Protein AF-A0A1Y5REW8-F1 (afdb_monomer)

Sequence (127 aa):
MRPLGRTLAVCLALPATTGQADWTCRLTQVGCDLICPDMQVAFEVDRNQFVNPQNPNDPPRRQVTTVTMDDATFVAQAILMAGGVEGFHEDAGALGSRLMIVRPDGTARLTLRPQNTEWTGQCVKSD

Nearest PDB structures (foldseek):
  2dkp-assembly1_A  TM=2.783E-01  e=1.962E+00  Homo sapiens
  7kzp-assembly1_O  TM=2.734E-01  e=2.069E+00  Homo sapiens
  7bqz-assembly4_G  TM=2.153E-01  e=1.505E+00  Homo sapiens
  3a0b-assembly1_O  TM=1.968E-01  e=3.163E+00  Thermostichus vulcanus
  5y5w-assembly1_A  TM=1.629E-01  e=5.667E+00  Homo sapiens

Radius of gyration: 20.93 Å; Cα contacts (8 Å, |Δi|>4): 231; chains: 1; bounding box: 74×31×61 Å

Secondary structure (DSSP, 8-state):
---------------------SEEEEEEETT--SSPPEEEEEE---GGGGSPPSSTTSPPPP-EEEEEETTEEEEEEEEEETTTEEEEEEE-GGG-EEEEEE-TTSEEEEEEETTTEEEEEEEEE--

Organism: NCBI:txid1391910

Structure (mmCIF, N/CA/C/O backbone):
data_AF-A0A1Y5REW8-F1
#
_entry.id   AF-A0A1Y5REW8-F1
#
loop_
_atom_site.group_PDB
_atom_site.id
_atom_site.type_symbol
_atom_site.label_atom_id
_atom_site.label_alt_id
_atom_site.label_comp_id
_atom_site.label_asym_id
_atom_site.label_entity_id
_atom_site.label_seq_id
_atom_site.pdbx_PDB_ins_code
_atom_site.Cartn_x
_atom_site.Cartn_y
_atom_site.Cartn_z
_atom_site.occupancy
_atom_site.B_iso_or_equiv
_atom_site.auth_seq_id
_atom_site.auth_comp_id
_atom_site.auth_asym_id
_atom_site.auth_atom_id
_atom_site.pdbx_PDB_model_num
ATOM 1 N N . MET A 1 1 ? 52.493 -0.877 41.087 1.00 41.56 1 MET A N 1
ATOM 2 C CA . MET A 1 1 ? 51.772 -1.117 39.818 1.00 41.56 1 MET A CA 1
ATOM 3 C C . MET A 1 1 ? 50.308 -1.380 40.162 1.00 41.56 1 MET A C 1
ATOM 5 O O . MET A 1 1 ? 50.047 -2.324 40.891 1.00 41.56 1 MET A O 1
ATOM 9 N N . ARG A 1 2 ? 49.380 -0.495 39.773 1.00 44.88 2 ARG A N 1
ATOM 10 C CA . ARG A 1 2 ? 47.928 -0.617 40.028 1.00 44.88 2 ARG A CA 1
ATOM 11 C C . ARG A 1 2 ? 47.226 -0.840 38.682 1.00 44.88 2 ARG A C 1
ATOM 13 O O . ARG A 1 2 ? 47.514 -0.059 37.776 1.00 44.88 2 ARG A O 1
ATOM 20 N N . PRO A 1 3 ? 46.340 -1.836 38.514 1.00 50.91 3 PRO A N 1
ATOM 21 C CA . PRO A 1 3 ? 45.612 -1.989 37.263 1.00 50.91 3 PRO A CA 1
ATOM 22 C C . PRO A 1 3 ? 44.413 -1.032 37.242 1.00 50.91 3 PRO A C 1
ATOM 24 O O . PRO A 1 3 ? 43.572 -1.043 38.139 1.00 50.91 3 PRO A O 1
ATOM 27 N N . LEU A 1 4 ? 44.349 -0.185 36.213 1.00 54.97 4 LEU A N 1
ATOM 28 C CA . LEU A 1 4 ? 43.157 0.585 35.866 1.00 54.97 4 LEU A CA 1
ATOM 29 C C . LEU A 1 4 ? 42.170 -0.351 35.161 1.00 54.97 4 LEU A C 1
ATOM 31 O O . LEU A 1 4 ? 42.327 -0.651 33.979 1.00 54.97 4 LEU A O 1
ATOM 35 N N . GLY A 1 5 ? 41.154 -0.807 35.892 1.00 51.44 5 GLY A N 1
ATOM 36 C CA . GLY A 1 5 ? 39.950 -1.376 35.298 1.00 51.44 5 GLY A CA 1
ATOM 37 C C . GLY A 1 5 ? 39.173 -0.266 34.598 1.00 51.44 5 GLY A C 1
ATOM 38 O O . GLY A 1 5 ? 38.803 0.723 35.229 1.00 51.44 5 GLY A O 1
ATOM 39 N N . ARG A 1 6 ? 38.959 -0.403 33.288 1.00 60.34 6 ARG A N 1
ATOM 40 C CA . ARG A 1 6 ? 38.143 0.524 32.505 1.00 60.34 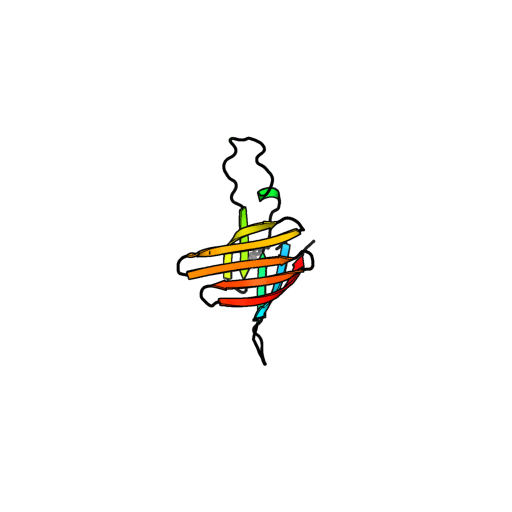6 ARG A CA 1
ATOM 41 C C . ARG A 1 6 ? 36.888 -0.201 32.041 1.00 60.34 6 ARG A C 1
ATOM 43 O O . ARG A 1 6 ? 36.936 -1.127 31.241 1.00 60.34 6 ARG A O 1
ATOM 50 N N . THR A 1 7 ? 35.792 0.236 32.639 1.00 55.94 7 THR A N 1
ATOM 51 C CA . THR A 1 7 ? 34.402 -0.160 32.452 1.00 55.94 7 THR A CA 1
ATOM 52 C C . THR A 1 7 ? 34.013 -0.199 30.973 1.00 55.94 7 THR A C 1
ATOM 54 O O . THR A 1 7 ? 34.133 0.804 30.272 1.00 55.94 7 THR A O 1
ATOM 57 N N . LEU A 1 8 ? 33.520 -1.350 30.511 1.00 59.84 8 LEU A N 1
ATOM 58 C CA . LEU A 1 8 ? 32.815 -1.483 29.237 1.00 59.84 8 LEU A CA 1
ATOM 59 C C . LEU A 1 8 ? 31.446 -0.806 29.371 1.00 59.84 8 LEU A C 1
ATOM 61 O O . LEU A 1 8 ? 30.604 -1.246 30.152 1.00 59.84 8 LEU A O 1
ATOM 65 N N . ALA A 1 9 ? 31.234 0.278 28.628 1.00 59.38 9 ALA A N 1
ATOM 66 C CA . ALA A 1 9 ? 29.922 0.888 28.470 1.00 59.38 9 ALA A CA 1
ATOM 67 C C . ALA A 1 9 ? 29.082 0.009 27.533 1.00 59.38 9 ALA A C 1
ATOM 69 O O . ALA A 1 9 ? 29.331 -0.053 26.330 1.00 59.38 9 ALA A O 1
ATOM 70 N N . VAL A 1 10 ? 28.102 -0.696 28.095 1.00 60.94 10 VAL A N 1
ATOM 71 C CA . VAL A 1 10 ? 27.087 -1.430 27.335 1.00 60.94 10 VAL A CA 1
ATOM 72 C C . VAL A 1 10 ? 26.085 -0.408 26.796 1.00 60.94 10 VAL A C 1
ATOM 74 O O . VAL A 1 10 ? 25.304 0.161 27.555 1.00 60.94 10 VAL A O 1
ATOM 77 N N . CYS A 1 11 ? 26.121 -0.148 25.487 1.00 58.91 11 CYS A N 1
ATOM 78 C CA . CYS A 1 11 ? 25.032 0.541 24.797 1.00 58.91 11 CYS A CA 1
ATOM 79 C C . CYS A 1 11 ? 23.827 -0.403 24.741 1.00 58.91 11 CYS A C 1
ATOM 81 O O . CYS A 1 11 ? 23.805 -1.347 23.954 1.00 58.91 11 CYS A O 1
ATOM 83 N N . LEU A 1 12 ? 22.833 -0.156 25.592 1.00 59.81 12 LEU A N 1
ATOM 84 C CA . LEU A 1 12 ? 21.500 -0.737 25.468 1.00 59.81 12 LEU A CA 1
ATOM 85 C C . LEU A 1 12 ? 20.851 -0.166 24.200 1.00 59.81 12 LEU A C 1
ATOM 87 O O . LEU A 1 12 ? 20.328 0.946 24.209 1.00 59.81 12 LEU A O 1
ATOM 91 N N . ALA A 1 13 ? 20.926 -0.909 23.096 1.00 58.12 13 ALA A N 1
ATOM 92 C CA . ALA A 1 13 ? 20.114 -0.644 21.918 1.00 58.12 13 ALA A CA 1
ATOM 93 C C . ALA A 1 13 ? 18.651 -0.947 22.277 1.00 58.12 13 ALA A C 1
ATOM 95 O O . ALA A 1 13 ? 18.285 -2.099 22.508 1.00 58.12 13 ALA A O 1
ATOM 96 N N . LEU A 1 14 ? 17.832 0.098 22.384 1.00 57.84 14 LEU A N 1
ATOM 97 C CA . LEU A 1 14 ? 16.380 -0.036 22.475 1.00 57.84 14 LEU A CA 1
ATOM 98 C C . LEU A 1 14 ? 15.881 -0.692 21.176 1.00 57.84 14 LEU A C 1
ATOM 100 O O . LEU A 1 14 ? 16.263 -0.228 20.098 1.00 57.84 14 LEU A O 1
ATOM 104 N N . PRO A 1 15 ? 15.055 -1.750 21.236 1.00 45.47 15 PRO A N 1
ATOM 105 C CA . PRO A 1 15 ? 14.439 -2.290 20.036 1.00 45.47 15 PRO A CA 1
ATOM 106 C C . PRO A 1 15 ? 13.496 -1.227 19.467 1.00 45.47 15 PRO A C 1
ATOM 108 O O . PRO A 1 15 ? 12.600 -0.741 20.158 1.00 45.47 15 PRO A O 1
ATOM 111 N N . ALA A 1 16 ? 13.718 -0.844 18.210 1.00 51.75 16 ALA A N 1
ATOM 112 C CA . ALA A 1 16 ? 12.741 -0.081 17.456 1.00 51.75 16 ALA A CA 1
ATOM 113 C C . ALA A 1 16 ? 11.485 -0.950 17.345 1.00 51.75 16 ALA A C 1
ATOM 115 O O . ALA A 1 16 ? 11.528 -2.032 16.761 1.00 51.75 16 ALA A O 1
ATOM 116 N N . THR A 1 17 ? 10.378 -0.507 17.937 1.00 48.78 17 THR A N 1
ATOM 117 C CA . THR A 1 17 ? 9.071 -1.098 17.664 1.00 48.78 17 THR A CA 1
ATOM 118 C C . THR A 1 17 ? 8.746 -0.775 16.213 1.00 48.78 17 THR A C 1
ATOM 120 O O . THR A 1 17 ? 8.308 0.332 15.900 1.00 48.78 17 THR A O 1
ATOM 123 N N . THR A 1 18 ? 9.020 -1.710 15.310 1.00 53.00 18 THR A N 1
ATOM 124 C CA . THR A 1 18 ? 8.393 -1.717 13.993 1.00 53.00 18 THR A CA 1
ATOM 125 C C . THR A 1 18 ? 6.891 -1.758 14.246 1.00 53.00 18 THR A C 1
ATOM 127 O O . THR A 1 18 ? 6.403 -2.753 14.782 1.00 53.00 18 THR A O 1
ATOM 130 N N . GLY A 1 19 ? 6.178 -0.667 13.947 1.00 53.62 19 GLY A N 1
ATOM 131 C CA . GLY A 1 19 ? 4.721 -0.714 13.847 1.00 53.62 19 GLY A CA 1
ATOM 132 C C . GLY A 1 19 ? 4.377 -1.878 12.926 1.00 53.62 19 GLY A C 1
ATOM 133 O O . GLY A 1 19 ? 4.891 -1.950 11.809 1.00 53.62 19 GLY A O 1
ATOM 134 N N . GLN A 1 20 ? 3.656 -2.857 13.458 1.00 59.19 20 GLN A N 1
ATOM 135 C CA . GLN A 1 20 ? 3.353 -4.093 12.759 1.00 59.19 20 GLN A CA 1
ATOM 136 C C . GLN A 1 20 ? 2.375 -3.734 11.642 1.00 59.19 20 GLN A C 1
ATOM 138 O O . GLN A 1 20 ? 1.225 -3.418 11.911 1.00 59.19 20 GLN A O 1
ATOM 143 N N . ALA A 1 21 ? 2.852 -3.686 10.398 1.00 67.75 21 ALA A N 1
ATOM 144 C CA . ALA A 1 21 ? 1.984 -3.393 9.269 1.00 67.75 21 ALA A CA 1
ATOM 145 C C . ALA A 1 21 ? 0.909 -4.482 9.163 1.00 67.75 21 ALA A C 1
ATOM 147 O O . ALA A 1 21 ? 1.242 -5.669 9.088 1.00 67.75 21 ALA A O 1
ATOM 148 N N . ASP A 1 22 ? -0.361 -4.077 9.125 1.00 84.56 22 ASP A N 1
ATOM 149 C CA . ASP A 1 22 ? -1.468 -5.007 8.899 1.00 84.56 22 ASP A CA 1
ATOM 150 C C . ASP A 1 22 ? -1.303 -5.689 7.547 1.00 84.56 22 ASP A C 1
ATOM 152 O O . ASP A 1 22 ? -1.429 -6.899 7.475 1.00 84.56 22 ASP A O 1
ATOM 156 N N . TRP A 1 23 ? -0.978 -4.951 6.484 1.00 95.56 23 TRP A N 1
ATOM 157 C CA . TRP A 1 23 ? -0.770 -5.515 5.154 1.00 95.56 23 TRP A CA 1
ATOM 158 C C . TRP A 1 23 ? 0.690 -5.461 4.748 1.00 95.56 23 TRP A C 1
ATOM 160 O O . TRP A 1 23 ? 1.316 -4.406 4.812 1.00 95.56 23 TRP A O 1
ATOM 170 N N . THR A 1 24 ? 1.195 -6.582 4.233 1.00 97.19 24 THR A N 1
ATOM 171 C CA . THR A 1 24 ? 2.458 -6.643 3.490 1.00 97.19 24 THR A CA 1
ATOM 172 C C . THR A 1 24 ? 2.198 -7.219 2.106 1.00 97.19 24 THR A C 1
ATOM 174 O O . THR A 1 24 ? 1.731 -8.348 1.968 1.00 97.19 24 THR A O 1
ATOM 177 N N . CYS A 1 25 ? 2.497 -6.443 1.073 1.00 98.12 25 CYS A N 1
ATOM 178 C CA . CYS A 1 25 ? 2.173 -6.726 -0.315 1.00 98.12 25 CYS A CA 1
ATOM 179 C C . CYS A 1 25 ? 3.432 -6.925 -1.147 1.00 98.12 25 CYS A C 1
ATOM 181 O O . CYS A 1 25 ? 4.377 -6.144 -1.046 1.00 98.12 25 CYS A O 1
ATOM 183 N N . ARG A 1 26 ? 3.402 -7.922 -2.033 1.00 97.88 26 ARG A N 1
ATOM 184 C CA . ARG A 1 26 ? 4.365 -8.059 -3.128 1.00 97.88 26 ARG A CA 1
ATOM 185 C C . ARG A 1 26 ? 3.634 -7.852 -4.439 1.00 97.88 26 ARG A C 1
ATOM 187 O O . ARG A 1 26 ? 2.715 -8.606 -4.759 1.00 97.88 26 ARG A O 1
ATOM 194 N N . LEU A 1 27 ? 4.030 -6.8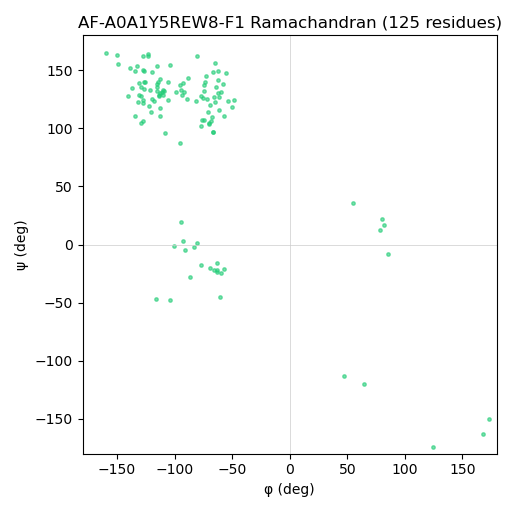15 -5.163 1.00 98.12 27 LEU A N 1
ATOM 195 C CA . LEU A 1 27 ? 3.402 -6.396 -6.407 1.00 98.12 27 LEU A CA 1
ATOM 196 C C . LEU A 1 27 ? 4.371 -6.540 -7.572 1.00 98.12 27 LEU A C 1
ATOM 198 O O . LEU A 1 27 ? 5.582 -6.444 -7.407 1.00 98.12 27 LEU A O 1
ATOM 202 N N . THR A 1 28 ? 3.817 -6.722 -8.758 1.00 97.19 28 THR A N 1
ATOM 203 C CA . THR A 1 28 ? 4.533 -6.814 -10.024 1.00 97.19 28 THR A CA 1
ATOM 204 C C . THR A 1 28 ? 3.870 -5.880 -11.025 1.00 97.19 28 THR A C 1
ATOM 206 O O . THR A 1 28 ? 2.639 -5.774 -11.065 1.00 97.19 28 THR A O 1
ATOM 209 N N . GLN A 1 29 ? 4.670 -5.169 -11.816 1.00 96.25 29 GLN A N 1
ATOM 210 C CA . GLN A 1 29 ? 4.145 -4.229 -12.803 1.00 96.25 29 GLN A CA 1
ATOM 211 C C . GLN A 1 29 ? 3.336 -4.962 -13.885 1.00 96.25 29 GLN A C 1
ATOM 213 O O . GLN A 1 29 ? 3.763 -5.986 -14.408 1.00 96.25 29 GLN A O 1
ATOM 218 N N . VAL A 1 30 ? 2.171 -4.433 -14.252 1.00 94.88 30 VAL A N 1
ATOM 219 C CA . VAL A 1 30 ? 1.355 -4.956 -15.355 1.00 94.88 30 VAL A CA 1
ATOM 220 C C . VAL A 1 30 ? 2.000 -4.595 -16.696 1.00 94.88 30 VAL A C 1
ATOM 222 O O . VAL A 1 30 ? 2.478 -3.476 -16.882 1.00 94.88 30 VAL A O 1
ATOM 225 N N . GLY A 1 31 ? 1.979 -5.530 -17.652 1.00 90.38 31 GLY A N 1
ATOM 226 C CA . GLY A 1 31 ? 2.496 -5.307 -19.009 1.00 90.38 31 GLY A CA 1
ATOM 227 C C . GLY A 1 31 ? 4.017 -5.433 -19.141 1.00 90.38 31 GLY A C 1
ATOM 228 O O . GLY A 1 31 ? 4.598 -4.870 -20.062 1.00 90.38 31 GLY A O 1
ATOM 229 N N . CYS A 1 32 ? 4.667 -6.132 -18.212 1.00 85.94 32 CYS A N 1
ATOM 230 C CA . CYS A 1 32 ? 6.052 -6.573 -18.352 1.00 85.94 32 CYS A CA 1
ATOM 231 C C . CYS A 1 32 ? 6.115 -7.944 -19.052 1.00 85.94 32 CYS A C 1
ATOM 233 O O . CYS A 1 32 ? 5.275 -8.805 -18.797 1.00 85.94 32 CYS A O 1
ATOM 235 N N . ASP A 1 33 ? 7.133 -8.158 -19.892 1.00 82.19 33 ASP A N 1
ATOM 236 C CA . ASP A 1 33 ? 7.209 -9.366 -20.731 1.00 82.19 33 ASP A CA 1
ATOM 237 C C . ASP A 1 33 ? 8.213 -10.419 -20.228 1.00 82.19 33 ASP A C 1
ATOM 239 O O . ASP A 1 33 ? 7.891 -11.602 -20.169 1.00 82.19 33 ASP A O 1
ATOM 243 N N . LEU A 1 34 ? 9.447 -10.019 -19.886 1.00 79.06 34 LEU A N 1
ATOM 244 C CA . LEU A 1 34 ? 10.550 -10.967 -19.629 1.00 79.06 34 LEU A CA 1
ATOM 245 C C . LEU A 1 34 ? 11.075 -10.934 -18.192 1.00 79.06 34 LEU A C 1
ATOM 247 O O . LEU A 1 34 ? 11.280 -11.981 -17.583 1.00 79.06 34 LEU A O 1
ATOM 251 N N . ILE A 1 35 ? 11.316 -9.739 -17.653 1.00 85.75 35 ILE A N 1
ATOM 252 C CA . ILE A 1 35 ? 11.756 -9.531 -16.272 1.00 85.75 35 ILE A CA 1
ATOM 253 C C . ILE A 1 35 ? 10.900 -8.408 -15.718 1.00 85.75 35 ILE A C 1
ATOM 255 O O . ILE A 1 35 ? 11.003 -7.260 -16.153 1.00 85.75 35 ILE A O 1
ATOM 259 N N . CYS A 1 36 ? 10.023 -8.767 -14.794 1.00 88.50 36 CYS A N 1
ATOM 260 C CA . CYS A 1 36 ? 9.099 -7.827 -14.202 1.00 88.50 36 CYS A CA 1
ATOM 261 C C . CYS A 1 36 ? 9.692 -7.260 -12.916 1.00 88.50 36 CYS A C 1
ATOM 263 O O . CYS A 1 36 ? 10.101 -8.048 -12.060 1.00 88.50 36 CYS A O 1
ATOM 265 N N . PRO A 1 37 ? 9.731 -5.929 -12.756 1.00 93.62 37 PRO A N 1
ATOM 266 C CA . PRO A 1 37 ? 10.098 -5.353 -11.477 1.00 93.62 37 PRO A CA 1
ATOM 267 C C . PRO A 1 37 ? 9.070 -5.772 -10.421 1.00 93.62 37 PRO A C 1
ATOM 269 O O . PRO A 1 37 ? 7.866 -5.838 -10.708 1.00 93.62 37 PRO A O 1
ATOM 272 N N . ASP A 1 38 ? 9.552 -6.051 -9.213 1.00 94.81 38 ASP A N 1
ATOM 273 C CA . ASP A 1 38 ? 8.721 -6.221 -8.033 1.00 94.81 38 ASP A CA 1
ATOM 274 C C . ASP A 1 38 ? 8.787 -4.988 -7.128 1.00 94.81 38 ASP A C 1
ATOM 276 O O . ASP A 1 38 ? 9.730 -4.202 -7.175 1.00 94.81 38 ASP A O 1
ATOM 280 N N . MET A 1 39 ? 7.728 -4.800 -6.348 1.00 96.44 39 MET A N 1
ATOM 281 C CA . MET A 1 39 ? 7.593 -3.714 -5.385 1.00 96.44 39 MET A CA 1
ATOM 282 C C . MET A 1 39 ? 7.012 -4.272 -4.095 1.00 96.44 39 MET A C 1
ATOM 284 O O . MET A 1 39 ? 6.034 -5.032 -4.122 1.00 96.44 39 MET A O 1
ATOM 288 N N . GLN A 1 40 ? 7.595 -3.881 -2.968 1.00 97.75 40 GLN A N 1
ATOM 289 C CA . GLN A 1 40 ? 7.065 -4.187 -1.648 1.00 97.75 40 GLN A CA 1
ATOM 290 C C . GLN A 1 40 ? 6.298 -2.988 -1.105 1.00 97.75 40 GLN A C 1
ATOM 292 O O . GLN A 1 40 ? 6.781 -1.858 -1.122 1.00 97.75 40 GLN A O 1
ATOM 297 N N . VAL A 1 41 ? 5.087 -3.234 -0.611 1.00 98.00 41 VAL A N 1
ATOM 298 C CA . VAL A 1 41 ? 4.251 -2.196 0.002 1.00 98.00 41 VAL A CA 1
ATOM 299 C C . VAL A 1 41 ? 3.733 -2.700 1.336 1.00 98.00 41 VAL A C 1
ATOM 301 O O . VAL A 1 41 ? 3.154 -3.781 1.394 1.00 98.00 41 VAL A O 1
ATOM 304 N N . ALA A 1 42 ? 3.907 -1.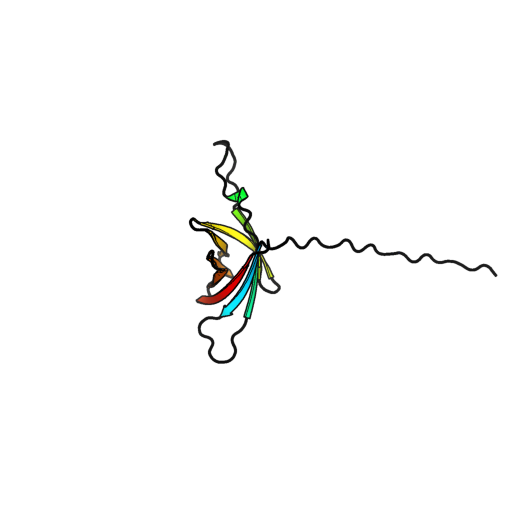916 2.392 1.00 97.50 42 ALA A N 1
ATOM 305 C CA . ALA A 1 42 ? 3.404 -2.214 3.723 1.00 97.50 42 ALA A CA 1
ATOM 306 C C . ALA A 1 42 ? 2.622 -1.022 4.283 1.00 97.50 42 ALA A C 1
ATOM 308 O O . ALA A 1 42 ? 3.050 0.124 4.145 1.00 97.50 42 ALA A O 1
ATOM 309 N N . PHE A 1 43 ? 1.459 -1.278 4.880 1.00 96.69 43 PHE A N 1
ATOM 310 C CA . PHE A 1 43 ? 0.617 -0.242 5.486 1.00 96.69 43 PHE A CA 1
ATOM 311 C C . PHE A 1 43 ? -0.365 -0.836 6.502 1.00 96.69 43 PHE A C 1
ATOM 313 O O . PHE A 1 43 ? -0.618 -2.041 6.508 1.00 96.69 43 PHE A O 1
ATOM 320 N N . GLU A 1 44 ? -0.947 0.026 7.337 1.00 93.12 44 GLU A N 1
ATOM 321 C CA . GLU A 1 44 ? -1.939 -0.354 8.350 1.00 93.12 44 GLU A CA 1
ATOM 322 C C . GLU A 1 44 ? -3.216 0.483 8.237 1.00 93.12 44 GLU A C 1
ATOM 324 O O . GLU A 1 44 ? -3.154 1.706 8.127 1.00 93.12 44 GLU A O 1
ATOM 329 N N . VAL A 1 45 ? -4.389 -0.151 8.284 1.00 92.88 45 VAL A N 1
ATOM 330 C CA . VAL A 1 45 ? -5.677 0.557 8.312 1.00 92.88 45 VAL A CA 1
ATOM 331 C C . VAL A 1 45 ? -6.297 0.417 9.698 1.00 92.88 45 VAL A C 1
ATOM 333 O O . VAL A 1 45 ? -7.011 -0.545 9.979 1.00 92.88 45 VAL A O 1
ATOM 336 N N . ASP A 1 46 ? -6.082 1.418 10.554 1.00 91.31 46 ASP A N 1
ATOM 337 C CA . ASP A 1 46 ? -6.748 1.478 11.856 1.00 91.31 46 ASP A CA 1
ATOM 338 C C . ASP A 1 46 ? -8.252 1.733 11.670 1.00 91.31 46 ASP A C 1
ATOM 340 O O . ASP A 1 46 ? -8.722 2.832 11.350 1.00 91.31 46 ASP A O 1
ATOM 344 N N . ARG A 1 47 ? -9.029 0.675 11.901 1.00 89.62 47 ARG A N 1
ATOM 345 C CA . ARG A 1 47 ? -10.487 0.664 11.741 1.00 89.62 47 ARG A CA 1
ATOM 346 C C . ARG A 1 47 ? -11.195 1.630 12.687 1.00 89.62 47 ARG A C 1
ATOM 348 O O . ARG A 1 47 ? -12.294 2.085 12.367 1.00 89.62 47 ARG A O 1
ATOM 355 N N . ASN A 1 48 ? -10.576 1.996 13.810 1.00 88.44 48 ASN A N 1
ATOM 356 C CA . ASN A 1 48 ? -11.162 2.945 14.756 1.00 88.44 48 ASN A CA 1
ATOM 357 C C . ASN A 1 48 ? -11.294 4.348 14.152 1.00 88.44 48 ASN A C 1
ATOM 359 O O . ASN A 1 48 ? -12.153 5.123 14.572 1.00 88.44 48 ASN A O 1
ATOM 363 N N . GLN A 1 49 ? -10.513 4.671 13.119 1.00 89.31 49 GLN A N 1
ATOM 364 C CA . GLN A 1 49 ? -10.614 5.948 12.411 1.00 89.31 49 GLN A CA 1
ATOM 365 C C . GLN A 1 49 ? -11.911 6.077 11.591 1.00 89.31 49 GLN A C 1
ATOM 367 O O . GLN A 1 49 ? -12.339 7.193 11.284 1.00 89.31 49 GLN A O 1
ATOM 372 N N . PHE A 1 50 ? -12.564 4.954 11.274 1.00 90.06 50 PHE A N 1
ATOM 373 C CA . PHE A 1 50 ? -13.766 4.885 10.434 1.00 90.06 50 PHE A CA 1
ATOM 374 C C . PHE A 1 50 ? -15.070 4.750 11.222 1.0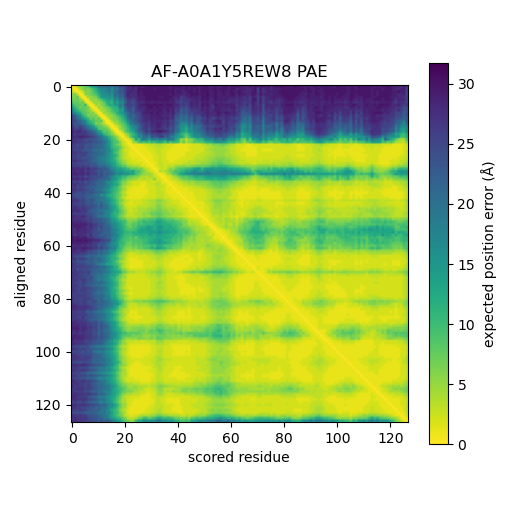0 90.06 50 PHE A C 1
ATOM 376 O O . PHE A 1 50 ? -16.146 4.713 10.627 1.00 90.06 50 PHE A O 1
ATOM 383 N N . VAL A 1 51 ? -15.009 4.680 12.554 1.00 87.69 51 VAL A N 1
ATOM 384 C CA . VAL A 1 51 ? -16.226 4.633 13.371 1.00 87.69 51 VAL A CA 1
ATOM 385 C C . VAL A 1 51 ? -17.005 5.938 13.232 1.00 87.69 51 VAL A C 1
ATOM 387 O O . VAL A 1 51 ? -16.439 6.990 12.926 1.00 87.69 51 VAL A O 1
ATOM 390 N N . ASN A 1 52 ? -18.311 5.897 13.478 1.00 85.62 52 ASN A N 1
ATOM 391 C CA . ASN A 1 52 ? -19.116 7.115 13.485 1.00 85.62 52 ASN A CA 1
ATOM 392 C C . ASN A 1 52 ? -18.710 8.028 14.657 1.00 85.62 52 ASN A C 1
ATOM 394 O O . ASN A 1 52 ? -18.279 7.532 15.711 1.00 85.62 52 ASN A O 1
ATOM 398 N N . PRO A 1 53 ? -18.808 9.359 14.500 1.00 84.50 53 PRO A N 1
ATOM 399 C CA . PRO A 1 53 ? -18.668 10.274 15.627 1.00 84.50 53 PRO A CA 1
ATOM 400 C C . PRO A 1 53 ? -19.719 9.931 16.689 1.00 84.50 53 PRO A C 1
ATOM 402 O O . PRO A 1 53 ? -20.859 9.603 16.357 1.00 84.50 53 PRO A O 1
ATOM 405 N N . GLN A 1 54 ? -19.319 9.950 17.960 1.00 85.81 54 GLN A N 1
ATOM 406 C CA . GLN A 1 54 ? -20.237 9.670 19.070 1.00 85.81 54 GLN A CA 1
ATOM 407 C C . GLN A 1 54 ? -20.959 10.948 19.502 1.00 85.81 54 GLN A C 1
ATOM 409 O O . GLN A 1 54 ? -22.093 10.896 19.973 1.00 85.81 54 GLN A O 1
ATOM 414 N N . ASN A 1 55 ? -20.322 12.102 19.295 1.00 88.69 55 ASN A N 1
ATOM 415 C CA . ASN A 1 55 ? -20.907 13.416 19.486 1.00 88.69 55 ASN A CA 1
ATOM 416 C C . ASN A 1 55 ? -20.981 14.143 18.129 1.00 88.69 55 ASN A C 1
ATOM 418 O O . ASN A 1 55 ? -19.978 14.200 17.421 1.00 88.69 55 ASN A O 1
ATOM 422 N N . PRO A 1 56 ? -22.121 14.754 17.758 1.00 86.19 56 PRO A N 1
ATOM 423 C CA . PRO A 1 56 ? -22.227 15.567 16.541 1.00 86.19 56 PRO A CA 1
ATOM 424 C C . PRO A 1 56 ? -21.226 16.730 16.456 1.00 86.19 56 PRO A C 1
ATOM 426 O O . PRO A 1 56 ? -20.962 17.224 15.366 1.00 86.19 56 PRO A O 1
ATOM 429 N N . ASN A 1 57 ? -20.684 17.170 17.596 1.00 90.06 57 ASN A N 1
ATOM 430 C CA . ASN A 1 57 ? -19.667 18.218 17.676 1.00 90.06 57 ASN A CA 1
ATOM 431 C C . ASN A 1 5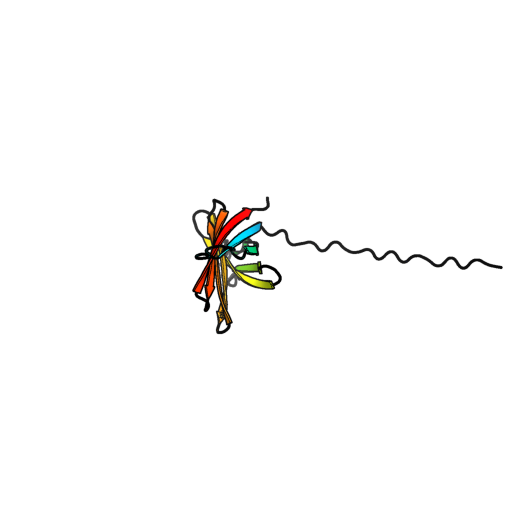7 ? -18.230 17.673 17.669 1.00 90.06 57 ASN A C 1
ATOM 433 O O . ASN A 1 57 ? -17.291 18.456 17.820 1.00 90.06 57 ASN A O 1
ATOM 437 N N . ASP A 1 58 ? -18.041 16.356 17.534 1.00 82.81 58 ASP A N 1
ATOM 438 C CA . ASP A 1 58 ? -16.708 15.784 17.376 1.00 82.81 58 ASP A CA 1
ATOM 439 C C . ASP A 1 58 ? -16.062 16.367 16.108 1.00 82.81 58 ASP A C 1
ATOM 441 O O . ASP A 1 58 ? -16.690 16.382 15.041 1.00 82.81 58 ASP A O 1
ATOM 445 N N . PRO A 1 59 ? -14.809 16.847 16.182 1.00 83.25 59 PRO A N 1
ATOM 446 C CA . PRO A 1 59 ? -14.120 17.326 14.998 1.00 83.25 59 PRO A CA 1
ATOM 447 C C . PRO A 1 59 ? -13.955 16.179 13.986 1.00 83.25 59 PRO A C 1
ATOM 449 O O . PRO A 1 59 ? -13.789 15.020 14.386 1.00 83.25 59 PRO A O 1
ATOM 452 N N . PRO A 1 60 ? -13.934 16.476 12.674 1.00 82.31 60 PRO A N 1
ATOM 453 C CA . PRO A 1 60 ? -13.667 15.468 11.658 1.00 82.31 60 PRO A CA 1
ATOM 454 C C . PRO A 1 60 ? -12.354 14.734 11.942 1.00 82.31 60 PRO A C 1
ATOM 456 O O . PRO A 1 60 ? -11.287 15.347 12.048 1.00 82.31 60 PRO A O 1
ATOM 459 N N . ARG A 1 61 ? -12.427 13.406 12.061 1.00 84.00 61 ARG A N 1
ATOM 460 C CA . ARG A 1 61 ? -11.239 12.567 12.220 1.00 84.00 61 ARG A CA 1
ATO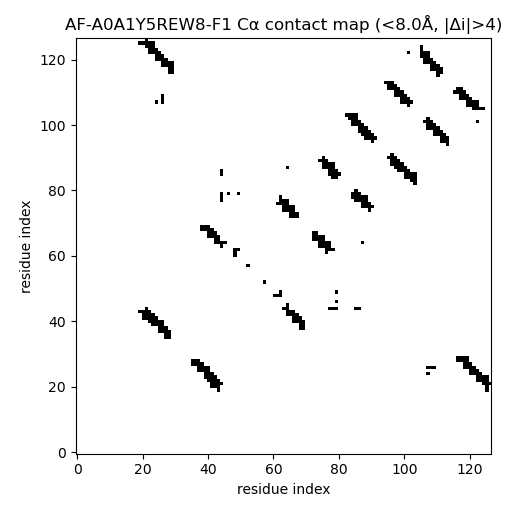M 461 C C . ARG A 1 61 ? -10.501 12.456 10.895 1.00 84.00 61 ARG A C 1
ATOM 463 O O . ARG A 1 61 ? -11.108 12.262 9.843 1.00 84.00 61 ARG A O 1
ATOM 470 N N . ARG A 1 62 ? -9.174 12.553 10.957 1.00 85.12 62 ARG A N 1
ATOM 471 C CA . ARG A 1 62 ? -8.314 12.230 9.819 1.00 85.12 62 ARG A CA 1
ATOM 472 C C . ARG A 1 62 ? -8.246 10.711 9.682 1.00 85.12 62 ARG A C 1
ATOM 474 O O . ARG A 1 62 ? -7.915 10.041 10.651 1.00 85.12 62 ARG A O 1
ATOM 481 N N . GLN A 1 63 ? -8.556 10.209 8.492 1.00 94.19 63 GLN A N 1
ATOM 482 C CA . GLN A 1 63 ? -8.422 8.800 8.120 1.00 94.19 63 GLN A CA 1
ATOM 483 C C . GLN A 1 63 ? -7.076 8.633 7.420 1.00 94.19 63 GLN A C 1
ATOM 485 O O . GLN A 1 63 ? -6.984 8.833 6.211 1.00 94.19 63 GLN A O 1
ATOM 490 N N . VAL A 1 64 ? -6.011 8.387 8.176 1.00 95.44 64 VAL A N 1
ATOM 491 C CA . VAL A 1 64 ? -4.634 8.365 7.672 1.00 95.44 64 VAL A CA 1
ATOM 492 C C . VAL A 1 64 ? -3.919 7.073 8.034 1.00 95.44 64 VAL A C 1
ATOM 494 O O . VAL A 1 64 ? -4.161 6.472 9.078 1.00 95.44 64 VAL A O 1
ATOM 497 N N . THR A 1 65 ? -3.000 6.681 7.163 1.00 95.81 65 THR A N 1
ATOM 498 C CA . THR A 1 65 ? -2.107 5.540 7.341 1.00 95.81 65 THR A CA 1
ATOM 499 C C . THR A 1 65 ? -0.682 5.928 6.968 1.00 95.81 65 THR A C 1
ATOM 501 O O . THR A 1 65 ? -0.469 6.787 6.106 1.00 95.81 65 THR A O 1
ATOM 504 N N . THR A 1 66 ? 0.290 5.303 7.626 1.00 96.00 66 THR A N 1
ATOM 505 C CA . THR A 1 66 ? 1.691 5.354 7.213 1.00 96.00 66 THR A CA 1
ATOM 506 C C . THR A 1 66 ? 1.937 4.210 6.242 1.00 96.00 66 THR A C 1
ATOM 508 O O . THR A 1 66 ? 1.678 3.051 6.560 1.00 96.00 66 THR A O 1
ATOM 511 N N . VAL A 1 67 ? 2.445 4.545 5.062 1.00 97.19 67 VAL A N 1
ATOM 512 C CA . VAL A 1 67 ? 2.763 3.595 4.000 1.00 97.19 67 VAL A CA 1
ATOM 513 C C . VAL A 1 67 ? 4.269 3.535 3.838 1.00 97.19 67 VAL A C 1
ATOM 515 O O . VAL A 1 67 ? 4.914 4.574 3.689 1.00 97.19 67 VAL A O 1
ATOM 518 N N . THR A 1 68 ? 4.806 2.324 3.795 1.00 97.44 68 THR A N 1
ATOM 519 C CA . THR A 1 68 ? 6.157 2.043 3.320 1.00 97.44 68 THR A CA 1
ATOM 520 C C . THR A 1 68 ? 6.059 1.393 1.943 1.00 97.44 68 THR A C 1
ATOM 522 O O . THR A 1 68 ? 5.349 0.407 1.768 1.00 97.44 68 THR A O 1
ATOM 525 N N . MET A 1 69 ? 6.727 1.969 0.950 1.00 96.19 69 MET A N 1
ATOM 526 C CA . MET A 1 69 ? 6.794 1.487 -0.428 1.00 96.19 69 MET A CA 1
ATOM 527 C C . MET A 1 69 ? 8.267 1.396 -0.808 1.00 96.19 69 MET A C 1
ATOM 529 O O . MET A 1 69 ? 8.921 2.427 -0.974 1.00 96.19 69 MET A O 1
ATOM 533 N N . ASP A 1 70 ? 8.779 0.171 -0.870 1.00 95.19 70 ASP A N 1
ATOM 534 C CA . ASP A 1 70 ? 10.209 -0.138 -0.878 1.00 95.19 70 ASP A CA 1
ATOM 535 C C . ASP A 1 70 ? 10.945 0.656 0.223 1.00 95.19 70 ASP A C 1
ATOM 537 O O . ASP A 1 70 ? 10.676 0.461 1.408 1.00 95.19 70 ASP A O 1
ATOM 541 N N . ASP A 1 71 ? 11.815 1.596 -0.150 1.00 92.00 71 ASP A N 1
ATOM 542 C CA . ASP A 1 71 ? 12.604 2.405 0.790 1.00 92.00 71 ASP A CA 1
ATOM 543 C C . ASP A 1 71 ? 11.923 3.729 1.194 1.00 92.00 71 ASP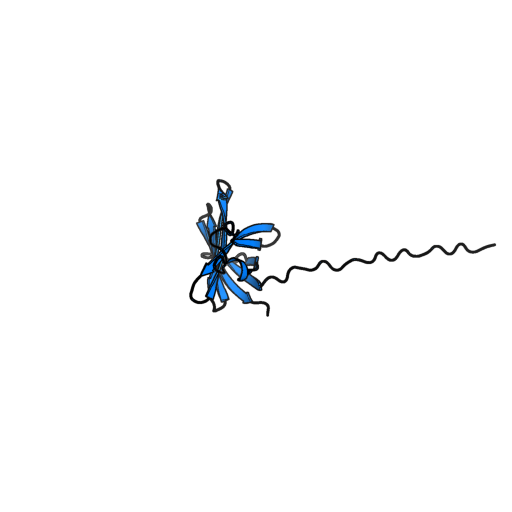 A C 1
ATOM 545 O O . ASP A 1 71 ? 12.438 4.483 2.025 1.00 92.00 71 ASP A O 1
ATOM 549 N N . ALA A 1 72 ? 10.772 4.058 0.602 1.00 93.06 72 ALA A N 1
ATOM 550 C CA . ALA A 1 72 ? 10.067 5.309 0.855 1.00 93.06 72 ALA A CA 1
ATOM 551 C C . ALA A 1 72 ? 8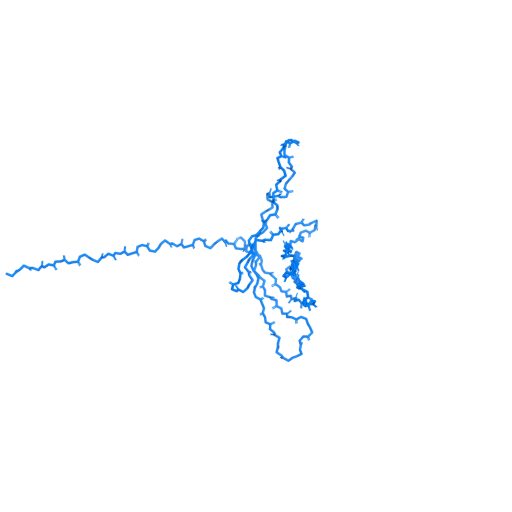.979 5.133 1.915 1.00 93.06 72 ALA A C 1
ATOM 553 O O . ALA A 1 72 ? 8.196 4.191 1.866 1.00 93.06 72 ALA A O 1
ATOM 554 N N . THR A 1 73 ? 8.872 6.090 2.841 1.00 95.94 73 THR A N 1
ATOM 555 C CA . THR A 1 73 ? 7.767 6.155 3.810 1.00 95.94 73 THR A CA 1
ATOM 556 C C . THR A 1 73 ? 7.016 7.473 3.681 1.00 95.94 73 THR A C 1
ATOM 558 O O . THR A 1 73 ? 7.630 8.537 3.603 1.00 95.94 73 THR A O 1
ATOM 561 N N . PHE A 1 74 ? 5.686 7.412 3.650 1.00 95.19 74 PHE A N 1
ATOM 562 C CA . PHE A 1 74 ? 4.819 8.581 3.510 1.00 95.19 74 PHE A CA 1
ATOM 563 C C . PHE A 1 74 ? 3.470 8.372 4.204 1.00 95.19 74 PHE A C 1
ATOM 565 O O . PHE A 1 74 ? 3.079 7.252 4.520 1.00 95.19 74 PHE A O 1
ATOM 572 N N . VAL A 1 75 ? 2.752 9.470 4.444 1.00 95.94 75 VAL A N 1
ATOM 573 C CA . VAL A 1 75 ? 1.386 9.431 4.981 1.00 95.94 75 VAL A CA 1
ATOM 574 C C . VAL A 1 75 ? 0.398 9.473 3.823 1.00 95.94 75 VAL A C 1
ATOM 576 O O . VAL A 1 75 ? 0.521 10.312 2.933 1.00 95.94 75 VAL A O 1
ATOM 579 N N . ALA A 1 76 ? -0.598 8.598 3.860 1.00 97.38 76 ALA A N 1
ATOM 580 C CA . ALA A 1 76 ? -1.673 8.526 2.882 1.00 97.38 76 ALA A CA 1
ATOM 581 C C . ALA A 1 76 ? -3.038 8.559 3.575 1.00 97.38 76 ALA A C 1
ATOM 583 O O . ALA A 1 76 ? -3.149 8.291 4.774 1.00 97.38 76 ALA A O 1
ATOM 584 N N . GLN A 1 77 ? -4.092 8.867 2.823 1.00 97.12 77 GLN A N 1
ATOM 585 C CA . GLN A 1 77 ? -5.454 8.674 3.297 1.00 97.12 77 GLN A CA 1
ATOM 586 C C . GLN A 1 77 ? -5.763 7.176 3.324 1.00 97.12 77 GLN A C 1
ATOM 588 O O . GLN A 1 77 ? -5.621 6.499 2.307 1.00 97.12 77 GLN A O 1
ATOM 593 N N . ALA A 1 78 ? -6.197 6.665 4.472 1.00 97.25 78 ALA A N 1
ATOM 594 C CA . ALA A 1 78 ? -6.618 5.278 4.604 1.00 97.25 78 ALA A CA 1
ATOM 595 C C . ALA A 1 78 ? -7.968 5.059 3.906 1.00 97.25 78 ALA A C 1
ATOM 597 O O . ALA A 1 78 ? -8.849 5.921 3.934 1.00 97.25 78 ALA A O 1
ATOM 598 N N . ILE A 1 79 ? -8.144 3.883 3.311 1.00 96.81 79 ILE A N 1
ATOM 599 C CA . ILE A 1 79 ? -9.387 3.461 2.673 1.00 96.81 79 ILE A CA 1
ATOM 600 C C . ILE A 1 79 ? -9.883 2.206 3.381 1.00 96.81 79 ILE A C 1
ATOM 602 O O . ILE A 1 79 ? -9.176 1.204 3.452 1.00 96.81 79 ILE A O 1
ATOM 606 N N . LEU A 1 80 ? -11.128 2.257 3.845 1.00 94.75 80 LEU A N 1
ATOM 607 C CA . LEU A 1 80 ? -11.892 1.104 4.299 1.00 94.75 80 LEU A CA 1
ATOM 608 C C . LEU A 1 80 ? -13.272 1.177 3.649 1.00 94.75 80 LEU A C 1
ATOM 610 O O . LEU A 1 80 ? -13.982 2.173 3.787 1.00 94.75 80 LEU A O 1
ATOM 614 N N . MET A 1 81 ? -13.647 0.133 2.918 1.00 93.44 81 MET A N 1
ATOM 615 C CA . MET A 1 81 ? -14.926 0.052 2.217 1.00 93.44 81 MET A CA 1
ATOM 616 C C . MET A 1 81 ? -15.720 -1.181 2.647 1.00 93.44 81 MET A C 1
ATOM 618 O O . MET A 1 81 ? -15.200 -2.135 3.233 1.00 93.44 81 MET A O 1
ATOM 622 N N . ALA A 1 82 ? -17.015 -1.166 2.324 1.00 89.25 82 ALA A N 1
ATOM 623 C CA . ALA A 1 82 ? -17.884 -2.317 2.513 1.00 89.25 82 ALA A CA 1
ATOM 624 C C . ALA A 1 82 ? -17.324 -3.561 1.803 1.00 89.25 82 ALA A C 1
ATOM 626 O O . ALA A 1 82 ? -16.681 -3.472 0.758 1.00 89.25 82 ALA A O 1
ATOM 627 N N . GLY A 1 83 ? -17.583 -4.732 2.386 1.00 90.69 83 GLY A N 1
ATOM 628 C CA . GLY A 1 83 ? -17.077 -5.997 1.859 1.00 90.69 83 GLY A CA 1
ATOM 629 C C . GLY A 1 83 ? -15.608 -6.271 2.179 1.00 90.69 83 GLY A C 1
ATOM 630 O O . GLY A 1 83 ? -15.071 -7.196 1.597 1.00 90.69 83 GLY A O 1
ATOM 631 N N . GLY A 1 84 ? -14.974 -5.518 3.089 1.00 91.50 84 GLY A N 1
ATOM 632 C CA . GLY A 1 84 ? -13.621 -5.803 3.593 1.00 91.50 84 GLY A CA 1
ATOM 633 C C . GLY A 1 84 ? -12.486 -5.327 2.687 1.00 91.50 84 GLY A C 1
ATOM 634 O O . GLY A 1 84 ? -11.360 -5.790 2.831 1.00 91.50 84 GLY A O 1
ATOM 635 N N . VAL A 1 85 ? -12.780 -4.435 1.739 1.00 96.00 85 VAL A N 1
ATOM 636 C CA . VAL A 1 85 ? -11.752 -3.824 0.894 1.00 96.00 85 VAL A CA 1
ATOM 637 C C . VAL A 1 85 ? -11.027 -2.748 1.698 1.00 96.00 85 VAL A C 1
ATOM 639 O O . VAL A 1 85 ? -11.660 -1.852 2.261 1.00 96.00 85 VAL A O 1
ATOM 642 N N . GLU A 1 86 ? -9.703 -2.833 1.717 1.00 97.25 86 GLU A N 1
ATOM 643 C CA . GLU A 1 86 ? -8.806 -1.918 2.424 1.00 97.25 86 GLU A CA 1
ATOM 644 C C . GLU A 1 86 ? -7.803 -1.305 1.434 1.00 97.25 86 GLU A C 1
ATOM 646 O O . GLU A 1 86 ? -7.638 -1.789 0.312 1.00 97.25 86 GLU A O 1
ATOM 651 N N . GLY A 1 87 ? -7.148 -0.207 1.798 1.00 97.50 87 GLY A N 1
ATOM 652 C CA . GLY A 1 87 ? -6.160 0.416 0.924 1.00 97.50 87 GLY A CA 1
ATOM 653 C C . GLY A 1 87 ? -5.742 1.806 1.367 1.00 97.50 87 GLY A C 1
ATOM 654 O O . GLY A 1 87 ? -5.989 2.220 2.501 1.00 97.50 87 GLY A O 1
ATOM 655 N N . PHE A 1 88 ? -5.138 2.545 0.441 1.00 98.25 88 PHE A N 1
ATOM 656 C CA . PHE A 1 88 ? -4.775 3.936 0.666 1.00 98.25 88 PHE A CA 1
ATOM 657 C C . PHE A 1 88 ? -4.813 4.758 -0.619 1.00 98.25 88 PHE A C 1
ATOM 659 O O . PHE A 1 88 ? -4.631 4.241 -1.724 1.00 98.25 88 PHE A O 1
ATOM 666 N N . HIS A 1 89 ? -5.005 6.062 -0.457 1.00 98.00 89 HIS A N 1
ATOM 667 C CA . HIS A 1 89 ? -4.834 7.048 -1.511 1.00 98.00 89 HIS A CA 1
ATOM 668 C C . HIS A 1 89 ? -3.896 8.150 -1.034 1.00 98.00 89 HIS A C 1
ATOM 670 O O . HIS A 1 89 ? -4.128 8.783 -0.005 1.00 98.00 89 HIS A O 1
ATOM 676 N N . GLU A 1 90 ? -2.837 8.385 -1.792 1.00 97.50 90 GLU A N 1
ATOM 677 C CA . GLU A 1 90 ? -1.975 9.543 -1.628 1.00 97.50 90 GLU A CA 1
ATOM 678 C C . GLU A 1 90 ? -2.075 10.426 -2.871 1.00 97.50 90 GLU A C 1
ATOM 680 O O . GLU A 1 90 ? -2.095 9.933 -4.000 1.00 97.50 90 GLU A O 1
ATOM 685 N N . ASP A 1 91 ? -2.190 11.730 -2.641 1.00 94.19 91 ASP A N 1
ATOM 686 C CA . ASP A 1 91 ? -2.190 12.756 -3.675 1.00 94.19 91 ASP A CA 1
ATOM 687 C C . ASP A 1 91 ? -1.173 13.830 -3.280 1.00 94.19 91 ASP A C 1
ATOM 689 O O . ASP A 1 91 ? -1.405 14.627 -2.367 1.00 94.19 91 ASP A O 1
ATOM 693 N N . ALA A 1 92 ? -0.027 13.822 -3.957 1.00 91.38 92 ALA A N 1
ATOM 694 C CA . ALA A 1 92 ? 1.045 14.799 -3.795 1.00 91.38 92 ALA A CA 1
ATOM 695 C C . ALA A 1 92 ? 0.943 15.950 -4.813 1.00 91.38 92 ALA A C 1
ATOM 697 O O . ALA A 1 92 ? 1.929 16.645 -5.091 1.00 91.38 92 ALA A O 1
ATOM 698 N N . GLY A 1 93 ? -0.236 16.161 -5.407 1.00 90.94 93 GLY A N 1
ATOM 699 C CA . GLY A 1 93 ? -0.487 17.211 -6.383 1.00 90.94 93 GLY A CA 1
ATOM 700 C C . GLY A 1 93 ? 0.337 17.008 -7.653 1.00 90.94 93 GLY A C 1
ATOM 701 O O . GLY A 1 93 ? 0.219 15.994 -8.339 1.00 90.94 93 GLY A O 1
ATOM 702 N N . ALA A 1 94 ? 1.198 17.975 -7.983 1.00 87.62 94 ALA A N 1
ATOM 703 C CA . ALA A 1 94 ? 2.005 17.933 -9.206 1.00 87.62 94 ALA A CA 1
ATOM 704 C C . ALA A 1 94 ? 2.995 16.752 -9.256 1.00 87.62 94 ALA A C 1
ATOM 706 O O . ALA A 1 94 ? 3.415 16.359 -10.343 1.00 87.62 94 ALA A O 1
ATOM 707 N N . LEU A 1 95 ? 3.364 16.187 -8.100 1.00 85.94 95 LEU A N 1
ATOM 708 C CA . LEU A 1 95 ? 4.271 15.040 -8.018 1.00 85.94 95 LEU A CA 1
ATOM 709 C C . LEU A 1 95 ? 3.587 13.716 -8.380 1.00 85.94 95 LEU A C 1
ATOM 711 O O . LEU A 1 95 ? 4.278 12.754 -8.716 1.00 85.94 95 LEU A O 1
ATOM 715 N N . GLY A 1 96 ? 2.252 13.673 -8.357 1.00 93.75 96 GLY A N 1
ATOM 716 C CA . GLY A 1 96 ? 1.477 12.494 -8.712 1.00 93.75 96 GLY A CA 1
ATOM 717 C C . GLY A 1 96 ? 0.516 12.027 -7.628 1.00 93.75 96 GLY A C 1
ATOM 718 O O . GLY A 1 96 ? 0.330 12.677 -6.604 1.00 93.75 96 GLY A O 1
ATOM 719 N N . SER A 1 97 ? -0.109 10.881 -7.889 1.00 96.25 97 SER A N 1
ATOM 720 C CA . SER A 1 97 ? -0.983 10.197 -6.932 1.00 96.25 97 SER A CA 1
ATOM 721 C C . SER A 1 97 ? -0.754 8.694 -6.966 1.00 96.25 97 SER A C 1
ATOM 723 O O . SER A 1 97 ? -0.381 8.123 -7.996 1.00 96.25 97 SER A O 1
ATOM 725 N N . ARG A 1 98 ? -1.002 8.056 -5.826 1.00 97.75 98 ARG A N 1
ATOM 726 C CA . ARG A 1 98 ? -0.859 6.617 -5.615 1.00 97.75 98 ARG A CA 1
ATOM 727 C C . ARG A 1 98 ? -2.159 6.090 -5.037 1.00 97.75 98 ARG A C 1
ATOM 729 O O . ARG A 1 98 ? -2.593 6.547 -3.984 1.00 97.75 98 ARG A O 1
ATOM 736 N N . LEU A 1 99 ? -2.781 5.134 -5.714 1.00 98.25 99 LEU A N 1
ATOM 737 C CA . LEU A 1 99 ? -4.000 4.484 -5.239 1.00 98.25 99 LEU A CA 1
ATOM 738 C C . LEU A 1 99 ? -3.752 2.991 -5.095 1.00 98.25 99 LEU A C 1
ATOM 740 O O . LEU A 1 99 ? -3.552 2.309 -6.097 1.00 98.25 99 LEU A O 1
ATOM 744 N N . MET A 1 100 ? -3.800 2.496 -3.866 1.00 98.56 100 MET A N 1
ATOM 745 C CA . MET A 1 100 ? -3.698 1.078 -3.546 1.00 98.56 100 MET A CA 1
ATOM 746 C C . MET A 1 100 ? -5.052 0.560 -3.083 1.00 98.56 100 MET A C 1
ATOM 748 O O . MET A 1 100 ? -5.681 1.160 -2.213 1.00 98.56 100 MET A O 1
ATOM 752 N N . ILE A 1 101 ? -5.475 -0.571 -3.640 1.00 98.38 101 ILE A N 1
ATOM 753 C CA . ILE A 1 101 ? -6.683 -1.294 -3.248 1.00 98.38 101 ILE A CA 1
ATOM 754 C C . ILE A 1 101 ? -6.315 -2.754 -3.001 1.00 98.38 101 ILE A C 1
ATOM 756 O O . ILE A 1 101 ? -5.747 -3.404 -3.878 1.00 98.38 101 ILE A O 1
ATOM 760 N N . VAL A 1 102 ? -6.690 -3.267 -1.834 1.00 98.31 102 VAL A N 1
ATOM 761 C CA . VAL A 1 102 ? -6.523 -4.658 -1.409 1.00 98.31 102 VAL A CA 1
ATOM 762 C C . VAL A 1 102 ? -7.900 -5.254 -1.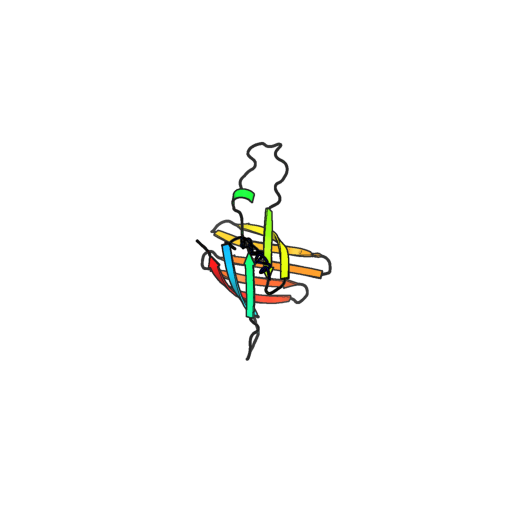161 1.00 98.31 102 VAL A C 1
ATOM 764 O O . VAL A 1 102 ? -8.708 -4.724 -0.396 1.00 98.31 102 VAL A O 1
ATOM 767 N N . ARG A 1 103 ? -8.197 -6.349 -1.855 1.00 97.56 103 ARG A N 1
ATOM 768 C CA . ARG A 1 103 ? -9.430 -7.112 -1.668 1.00 97.56 103 ARG A CA 1
ATOM 769 C C . ARG A 1 103 ? -9.312 -8.042 -0.452 1.00 97.56 103 ARG A C 1
ATOM 771 O O . ARG A 1 103 ? -8.201 -8.368 -0.043 1.00 97.56 103 ARG A O 1
ATOM 778 N N . PRO A 1 104 ? -10.440 -8.533 0.092 1.00 95.62 104 PRO A N 1
ATOM 779 C CA . PRO A 1 104 ? -10.433 -9.446 1.241 1.00 95.62 104 PRO A CA 1
ATOM 780 C C . PRO A 1 104 ? -9.672 -10.752 1.010 1.00 95.62 104 PRO A C 1
ATOM 782 O O . PRO A 1 104 ? -9.243 -11.385 1.966 1.00 95.62 104 PRO A O 1
ATOM 785 N N . ASP A 1 105 ? -9.539 -11.170 -0.249 1.00 96.31 105 ASP A N 1
ATOM 786 C CA . ASP A 1 105 ? -8.791 -12.362 -0.649 1.00 96.31 105 ASP A CA 1
ATOM 787 C C . ASP A 1 105 ? -7.272 -12.120 -0.734 1.00 96.31 105 ASP A C 1
ATOM 789 O O . ASP A 1 105 ? -6.538 -13.029 -1.106 1.00 96.31 105 ASP A O 1
ATOM 793 N N . GLY A 1 106 ? -6.804 -10.907 -0.415 1.00 96.81 106 GLY A N 1
ATOM 794 C CA . GLY A 1 106 ? -5.404 -10.498 -0.515 1.00 96.81 106 GLY A CA 1
ATOM 795 C C . GLY A 1 106 ? -5.002 -9.991 -1.901 1.00 96.81 106 GLY A C 1
ATOM 796 O O . GLY A 1 106 ? -3.919 -9.422 -2.044 1.00 96.81 106 GLY A O 1
ATOM 797 N N . THR A 1 107 ? -5.862 -10.106 -2.920 1.00 98.31 107 THR A N 1
ATOM 798 C CA . THR A 1 107 ? -5.551 -9.599 -4.260 1.00 98.31 107 THR A CA 1
ATOM 799 C C . THR A 1 107 ? -5.448 -8.081 -4.233 1.00 98.31 107 THR A C 1
ATOM 801 O O . THR A 1 107 ? -6.380 -7.386 -3.814 1.00 98.31 107 THR A O 1
ATOM 804 N N . ALA A 1 108 ? -4.335 -7.557 -4.736 1.00 98.50 108 ALA A N 1
ATOM 805 C CA . ALA A 1 108 ? -4.014 -6.146 -4.626 1.00 98.50 108 ALA A CA 1
ATOM 806 C C . ALA A 1 108 ? -3.687 -5.491 -5.961 1.00 98.50 108 ALA A C 1
ATOM 808 O O . ALA A 1 108 ? -3.162 -6.122 -6.883 1.00 98.50 108 ALA A O 1
ATOM 809 N N . ARG A 1 109 ? -3.993 -4.194 -6.038 1.00 98.50 109 ARG A N 1
ATOM 810 C CA . ARG A 1 109 ? -3.707 -3.341 -7.185 1.00 98.50 109 ARG A CA 1
ATOM 811 C C . ARG A 1 109 ? -3.257 -1.962 -6.729 1.00 98.50 109 ARG A C 1
ATOM 813 O O . ARG A 1 109 ? -3.978 -1.301 -5.984 1.00 98.50 109 ARG A O 1
ATOM 820 N N . LEU A 1 110 ? -2.114 -1.524 -7.241 1.00 98.56 110 LEU A N 1
ATOM 821 C CA . LEU A 1 110 ? -1.569 -0.185 -7.067 1.00 98.56 110 LEU A CA 1
ATOM 822 C C . LEU A 1 110 ? -1.555 0.534 -8.415 1.00 98.56 110 LEU A C 1
ATOM 824 O O . LEU A 1 110 ? -1.026 0.023 -9.398 1.00 98.56 110 LEU A O 1
ATOM 828 N N . THR A 1 111 ? -2.103 1.740 -8.456 1.00 98.12 111 THR A N 1
ATOM 829 C CA . THR A 1 111 ? -2.046 2.624 -9.620 1.00 98.12 111 THR A CA 1
ATOM 830 C C . THR A 1 111 ? -1.207 3.844 -9.283 1.00 98.12 111 THR A C 1
ATOM 832 O O . THR A 1 111 ? -1.466 4.521 -8.286 1.00 98.12 111 THR A O 1
ATOM 835 N N . LEU A 1 112 ? -0.224 4.137 -10.133 1.00 96.69 112 LEU A N 1
ATOM 836 C CA . LEU A 1 112 ? 0.655 5.292 -10.014 1.00 96.69 112 LEU A CA 1
ATOM 837 C C . LEU A 1 112 ? 0.354 6.292 -11.131 1.00 96.69 112 LEU A C 1
ATOM 839 O O . LEU A 1 112 ? 0.331 5.957 -12.318 1.00 96.69 112 LEU A O 1
ATOM 843 N N . ARG A 1 113 ? 0.144 7.549 -10.751 1.00 95.88 113 ARG A N 1
ATOM 844 C CA . ARG A 1 113 ? 0.026 8.687 -11.667 1.00 95.88 113 ARG A CA 1
ATOM 845 C C . ARG A 1 113 ? 1.129 9.698 -11.362 1.00 95.88 113 ARG A C 1
ATOM 847 O O . ARG A 1 113 ? 1.473 9.838 -10.194 1.00 95.88 113 ARG A O 1
ATOM 854 N N . PRO A 1 114 ? 1.633 10.444 -12.364 1.00 93.88 114 PRO A N 1
ATOM 855 C CA . PRO A 1 114 ? 1.144 10.536 -13.748 1.00 93.88 114 PRO A CA 1
ATOM 856 C C . PRO A 1 114 ? 1.632 9.432 -14.699 1.00 93.88 114 PRO A C 1
ATOM 858 O O . PRO A 1 114 ? 1.214 9.418 -15.851 1.00 93.88 114 PRO A O 1
ATOM 861 N N . GLN A 1 115 ? 2.484 8.507 -14.248 1.00 90.38 115 GLN A N 1
ATOM 862 C CA . GLN A 1 115 ? 3.103 7.489 -15.111 1.00 90.38 115 GLN A CA 1
ATOM 863 C C . GLN A 1 115 ? 2.087 6.521 -15.739 1.00 90.38 115 GLN A C 1
ATOM 865 O O . GLN A 1 115 ? 2.413 5.838 -16.706 1.00 90.38 115 GLN A O 1
ATOM 870 N N . ASN A 1 116 ? 0.860 6.484 -15.205 1.00 92.31 116 ASN A N 1
ATOM 871 C CA . ASN A 1 116 ? -0.217 5.592 -15.621 1.00 92.31 116 ASN A CA 1
ATOM 872 C C . ASN A 1 116 ? 0.213 4.118 -15.588 1.00 92.31 116 ASN A C 1
ATOM 874 O O . ASN A 1 116 ? -0.171 3.319 -16.441 1.00 92.31 116 ASN A O 1
ATOM 878 N N . THR A 1 117 ? 1.040 3.776 -14.600 1.00 94.88 117 THR A N 1
ATOM 879 C CA . THR A 1 117 ? 1.498 2.415 -14.351 1.00 94.88 117 THR A CA 1
ATOM 880 C C . THR A 1 117 ? 0.589 1.734 -13.347 1.00 94.88 117 THR A C 1
ATOM 882 O O . THR A 1 117 ? 0.182 2.314 -12.337 1.00 94.88 117 THR A O 1
ATOM 885 N N . GLU A 1 118 ? 0.298 0.470 -13.625 1.00 97.19 118 GLU A N 1
ATOM 886 C CA . GLU A 1 118 ? -0.448 -0.405 -12.737 1.00 97.19 118 GLU A CA 1
ATOM 887 C C . GLU A 1 118 ? 0.463 -1.529 -12.251 1.00 97.19 118 GLU A C 1
ATOM 889 O O . GLU A 1 118 ? 1.266 -2.070 -13.011 1.00 97.19 118 GLU A O 1
ATOM 894 N N . TRP A 1 119 ? 0.326 -1.871 -10.978 1.00 98.12 119 TRP A N 1
ATOM 895 C CA . TRP A 1 119 ? 1.003 -2.982 -10.334 1.00 98.12 119 TRP A CA 1
ATOM 896 C C . TRP A 1 119 ? -0.043 -3.868 -9.682 1.00 98.12 119 TRP A C 1
ATOM 898 O O . TRP A 1 119 ? -1.007 -3.372 -9.098 1.00 98.12 119 TRP A O 1
ATOM 908 N N . THR A 1 120 ? 0.140 -5.178 -9.772 1.00 98.19 120 THR A N 1
ATOM 909 C CA . THR A 1 120 ? -0.790 -6.161 -9.210 1.00 98.19 120 THR A CA 1
ATOM 910 C C . THR A 1 120 ? -0.035 -7.220 -8.438 1.00 98.19 120 THR A C 1
ATOM 912 O O . THR A 1 120 ? 1.137 -7.470 -8.702 1.00 98.19 120 THR A O 1
ATOM 915 N N . GLY A 1 121 ? -0.688 -7.841 -7.466 1.00 97.62 121 GLY A N 1
ATOM 916 C CA . GLY A 1 121 ? -0.055 -8.901 -6.702 1.00 97.62 121 GLY A CA 1
ATOM 917 C C . GLY A 1 121 ? -0.900 -9.355 -5.532 1.00 97.62 121 GLY A C 1
ATOM 918 O O . GLY A 1 121 ? -2.130 -9.307 -5.587 1.00 97.62 121 GLY A O 1
ATOM 919 N N . GLN A 1 122 ? -0.220 -9.817 -4.491 1.00 98.25 122 GLN A N 1
ATOM 920 C CA . GLN A 1 122 ? -0.843 -10.392 -3.306 1.00 98.25 122 GLN A CA 1
ATOM 921 C C . GLN A 1 122 ? -0.340 -9.689 -2.053 1.00 98.25 122 GLN A C 1
ATOM 923 O O . GLN A 1 122 ? 0.850 -9.381 -1.934 1.00 98.25 122 GLN A O 1
ATOM 928 N N . CYS A 1 123 ? -1.257 -9.464 -1.121 1.00 97.75 123 CYS A N 1
ATOM 929 C CA . CYS A 1 123 ? -0.971 -9.000 0.221 1.00 97.75 123 CYS A CA 1
ATOM 930 C C . CYS A 1 123 ? -1.302 -10.091 1.230 1.00 97.75 123 CYS A C 1
ATOM 932 O O . CYS A 1 123 ? -2.307 -10.790 1.108 1.00 97.75 123 CYS A O 1
ATOM 934 N N . VAL A 1 124 ? -0.469 -10.194 2.255 1.00 96.62 124 VAL A N 1
ATOM 935 C CA . VAL A 1 124 ? -0.749 -10.989 3.447 1.00 96.62 124 VAL A CA 1
ATOM 936 C C . VAL A 1 124 ? -1.100 -10.050 4.582 1.00 96.62 124 VAL A C 1
ATOM 938 O O . VAL A 1 124 ? -0.488 -8.982 4.706 1.00 96.62 124 VAL A O 1
ATOM 941 N N . LYS A 1 125 ? -2.102 -10.444 5.372 1.00 91.75 125 LYS A N 1
ATOM 942 C CA . LYS A 1 125 ? -2.458 -9.725 6.585 1.00 91.75 125 LYS A CA 1
ATOM 943 C C . LYS A 1 125 ? -1.696 -10.315 7.771 1.00 91.75 125 LYS A C 1
ATOM 945 O O . LYS A 1 125 ? -1.651 -11.536 7.905 1.00 91.75 125 LYS A O 1
ATOM 950 N N . SER A 1 126 ? -1.076 -9.466 8.577 1.00 82.75 126 SER A N 1
ATOM 951 C CA . SER A 1 126 ? -0.510 -9.846 9.871 1.00 82.75 126 SER A CA 1
ATOM 952 C C . SER A 1 126 ? -1.657 -10.039 10.868 1.00 82.75 126 SER A C 1
ATOM 954 O O . SER A 1 126 ? -2.540 -9.183 10.933 1.00 82.75 126 SER A O 1
ATOM 956 N N . ASP A 1 127 ? -1.652 -11.150 11.607 1.00 59.47 127 ASP A N 1
ATOM 957 C CA . ASP A 1 127 ? -2.602 -11.416 12.702 1.00 59.47 127 ASP A CA 1
ATOM 958 C C . ASP A 1 127 ? -2.243 -10.657 13.993 1.00 59.47 127 ASP A C 1
ATOM 960 O O . ASP A 1 127 ? -1.030 -10.430 14.244 1.00 59.47 127 ASP A O 1
#

Mean predicted aligned error: 9.19 Å

Solvent-accessible surface area (backbone atoms only — not comparable to full-atom values): 7571 Å² total; per-residue (Å²): 141,80,85,83,84,76,83,82,83,78,80,81,77,76,80,79,80,70,79,77,45,34,34,45,30,51,30,33,47,66,92,58,87,88,77,61,62,73,46,46,41,33,31,38,76,67,65,78,55,72,56,78,76,92,45,96,82,55,75,88,70,77,48,62,22,60,36,35,47,69,93,46,74,49,76,26,36,42,39,80,49,85,87,60,31,35,38,34,43,35,74,63,64,93,80,19,35,41,41,38,44,30,41,71,88,21,50,28,41,37,39,38,36,83,79,72,44,45,27,38,39,46,34,47,73,58,132

pLDDT: mean 86.81, std 15.37, range [41.56, 98.56]

Foldseek 3Di:
DDDDDDDDDDPPDDDDPPPPFQKWWWKWWPPDDDDTDIKIKTKHFDCVLVDDDPDPPDPNGQQWMWMDIPPDIDIFRWDDDPQGKTWTWDDPDPVWIWTKIAHPQQWIWIATPPVRIIITGGMDGDD